Protein AF-A0A844A7D6-F1 (afdb_monomer)

Radius of gyration: 14.19 Å; Cα contacts (8 Å, |Δi|>4): 73; chains: 1; bounding box: 38×18×40 Å

Sequence (79 aa):
MVTSNIRDFGNLPDGIVALTPDEFLSQIFAKNPTEVLEAITVQAAAYRRPALTIRELIERLALTSPGFAEQALEALDDR

Structure (mmCIF, N/CA/C/O backbone):
data_AF-A0A844A7D6-F1
#
_entry.id   AF-A0A844A7D6-F1
#
loop_
_atom_site.group_PDB
_atom_site.id
_atom_site.type_symbol
_atom_site.label_atom_id
_atom_site.label_alt_id
_atom_site.label_comp_id
_atom_site.label_asym_id
_atom_site.label_entity_id
_atom_site.label_seq_id
_atom_site.pdbx_PDB_ins_code
_atom_site.Cartn_x
_atom_site.Cartn_y
_atom_site.Cartn_z
_atom_site.occupancy
_atom_site.B_iso_or_equiv
_atom_site.auth_seq_id
_atom_site.auth_comp_id
_atom_site.auth_asym_id
_atom_site.auth_atom_id
_atom_site.pdbx_PDB_model_num
ATOM 1 N N . MET A 1 1 ? 10.461 -6.586 -9.193 1.00 87.62 1 MET A N 1
ATOM 2 C CA . MET A 1 1 ? 11.203 -6.458 -7.921 1.00 87.62 1 MET A CA 1
ATOM 3 C C . MET A 1 1 ? 10.790 -5.158 -7.249 1.00 87.62 1 MET A C 1
ATOM 5 O O . MET A 1 1 ? 10.557 -4.193 -7.964 1.00 87.62 1 MET A O 1
ATOM 9 N N . VAL A 1 2 ? 10.697 -5.127 -5.918 1.00 93.50 2 VAL A N 1
ATOM 10 C CA . VAL A 1 2 ? 10.340 -3.917 -5.157 1.00 93.50 2 VAL A CA 1
ATOM 11 C C . VAL A 1 2 ? 11.537 -3.483 -4.311 1.00 93.50 2 VAL A C 1
ATOM 13 O O . VAL A 1 2 ? 12.114 -4.316 -3.616 1.00 93.50 2 VAL A O 1
ATOM 16 N N . THR A 1 3 ? 11.944 -2.215 -4.397 1.00 93.19 3 THR A N 1
ATOM 17 C CA . THR A 1 3 ? 13.126 -1.682 -3.696 1.00 93.19 3 THR A CA 1
ATOM 18 C C . THR A 1 3 ? 13.037 -0.172 -3.491 1.00 93.19 3 THR A C 1
ATOM 20 O O . THR A 1 3 ? 12.553 0.546 -4.360 1.00 93.19 3 THR A O 1
ATOM 23 N N . SER A 1 4 ? 13.575 0.339 -2.381 1.00 90.44 4 SER A N 1
ATOM 24 C CA . SER A 1 4 ? 13.715 1.788 -2.165 1.00 90.44 4 SER A CA 1
ATOM 25 C C . SER A 1 4 ? 14.894 2.409 -2.928 1.00 90.44 4 SER A C 1
ATOM 27 O O . SER A 1 4 ? 14.995 3.631 -2.987 1.00 90.44 4 SER A O 1
ATOM 29 N N . ASN A 1 5 ? 15.789 1.604 -3.516 1.00 90.62 5 ASN A N 1
ATOM 30 C CA . ASN A 1 5 ? 16.909 2.098 -4.319 1.00 90.62 5 ASN A CA 1
ATOM 31 C C . ASN A 1 5 ? 16.856 1.539 -5.744 1.00 90.62 5 ASN A C 1
ATOM 33 O O . ASN A 1 5 ? 17.490 0.533 -6.035 1.00 90.62 5 ASN A O 1
ATOM 37 N N . ILE A 1 6 ? 16.113 2.194 -6.640 1.00 90.31 6 ILE A N 1
ATOM 38 C CA . ILE A 1 6 ? 15.987 1.767 -8.047 1.00 90.31 6 ILE A CA 1
ATOM 39 C C . ILE A 1 6 ? 17.303 1.921 -8.826 1.00 90.31 6 ILE A C 1
ATOM 41 O O . ILE A 1 6 ? 17.535 1.191 -9.787 1.00 90.31 6 ILE A O 1
ATOM 45 N N . ARG A 1 7 ? 18.192 2.837 -8.415 1.00 87.06 7 ARG A N 1
ATOM 46 C CA . ARG A 1 7 ? 19.416 3.169 -9.169 1.00 87.06 7 ARG A CA 1
ATOM 47 C C . ARG A 1 7 ? 20.360 1.977 -9.332 1.00 87.06 7 ARG A C 1
ATOM 49 O O . ARG A 1 7 ? 21.025 1.876 -10.358 1.00 87.06 7 ARG A O 1
ATOM 56 N N . ASP A 1 8 ? 20.360 1.059 -8.371 1.00 87.88 8 ASP A N 1
ATOM 57 C CA . ASP A 1 8 ? 21.205 -0.140 -8.397 1.00 87.88 8 ASP A CA 1
ATOM 58 C C . ASP A 1 8 ? 20.683 -1.216 -9.369 1.00 87.88 8 ASP A C 1
ATOM 60 O O . ASP A 1 8 ? 21.350 -2.220 -9.605 1.00 87.88 8 ASP A O 1
ATOM 64 N N . PHE A 1 9 ? 19.501 -1.014 -9.962 1.00 88.19 9 PHE A N 1
ATOM 65 C CA . PHE A 1 9 ? 18.795 -2.011 -10.771 1.00 88.19 9 PHE A CA 1
ATOM 66 C C . PHE A 1 9 ? 18.643 -1.597 -12.236 1.00 88.19 9 PHE A C 1
ATOM 68 O O . PHE A 1 9 ? 17.670 -1.950 -12.896 1.00 88.19 9 PHE A O 1
ATOM 75 N N . GLY A 1 10 ? 19.632 -0.874 -12.767 1.00 82.75 10 GLY A N 1
ATOM 76 C CA . GLY A 1 10 ? 19.667 -0.477 -14.178 1.00 82.75 10 GLY A CA 1
ATOM 77 C C . GLY A 1 10 ? 19.881 -1.629 -15.170 1.00 82.75 10 GLY A C 1
ATOM 78 O O . GLY A 1 10 ? 19.693 -1.428 -16.364 1.00 82.75 10 GLY A O 1
ATOM 79 N N . ASN A 1 11 ? 20.270 -2.821 -14.702 1.00 88.81 11 ASN A N 1
ATOM 80 C CA . ASN A 1 11 ? 20.540 -3.982 -15.553 1.00 88.81 11 ASN A CA 1
ATOM 81 C C . ASN A 1 11 ? 19.774 -5.213 -15.040 1.00 88.81 11 ASN A C 1
ATOM 83 O O . ASN A 1 11 ? 20.325 -6.071 -14.348 1.00 88.81 11 ASN A O 1
ATOM 87 N N . LEU A 1 12 ? 18.469 -5.244 -15.311 1.00 90.00 12 LEU A N 1
ATOM 88 C CA . LEU A 1 12 ? 17.573 -6.336 -14.928 1.00 90.00 12 LEU A CA 1
ATOM 89 C C . LEU A 1 12 ? 17.319 -7.288 -16.108 1.00 90.00 12 LEU A C 1
ATOM 91 O O . LEU A 1 12 ? 17.361 -6.844 -17.254 1.00 90.00 12 LEU A O 1
ATOM 95 N N . PRO A 1 13 ? 17.031 -8.579 -15.847 1.00 93.19 13 PRO A N 1
ATOM 96 C CA . PRO A 1 13 ? 16.602 -9.508 -16.888 1.00 93.19 13 PRO A CA 1
ATOM 97 C C . PRO A 1 13 ? 15.325 -9.040 -17.593 1.00 93.19 13 PRO A C 1
ATOM 99 O O . PRO A 1 13 ? 14.477 -8.382 -16.982 1.00 93.19 13 PRO A O 1
ATOM 102 N N . ASP A 1 14 ? 15.149 -9.465 -18.843 1.00 92.62 14 ASP A N 1
ATOM 103 C CA . ASP A 1 14 ? 13.942 -9.171 -19.615 1.00 92.62 14 ASP A CA 1
ATOM 104 C C . ASP A 1 14 ? 12.672 -9.598 -18.866 1.00 92.62 14 ASP A C 1
ATOM 106 O O . ASP A 1 14 ? 12.586 -10.680 -18.280 1.00 92.62 14 ASP A O 1
ATOM 110 N N . GLY A 1 15 ? 11.669 -8.718 -18.877 1.00 90.81 15 GLY A N 1
ATOM 111 C CA . GLY A 1 15 ? 10.397 -8.930 -18.185 1.00 90.81 15 GLY A CA 1
ATOM 112 C C . GLY A 1 15 ? 10.420 -8.636 -16.681 1.00 90.81 15 GLY A C 1
ATOM 113 O O . GLY A 1 15 ? 9.365 -8.690 -16.047 1.00 90.81 15 GLY A O 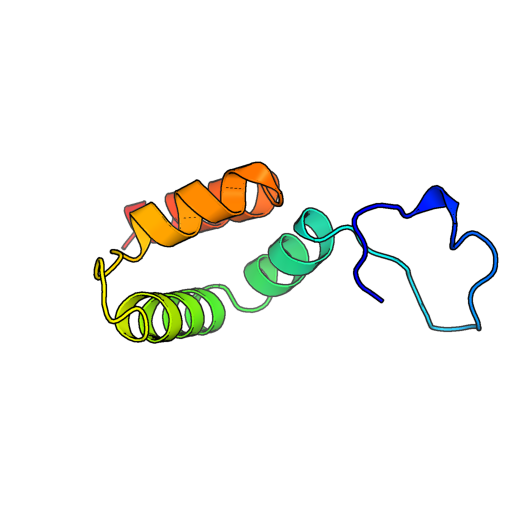1
ATOM 114 N N . ILE A 1 16 ? 11.570 -8.279 -16.097 1.00 91.94 16 ILE A N 1
ATOM 115 C CA . ILE A 1 16 ? 11.667 -7.853 -14.698 1.00 91.94 16 ILE A CA 1
ATOM 116 C C . ILE A 1 16 ? 11.831 -6.338 -14.623 1.00 91.94 16 ILE A C 1
ATOM 118 O O . ILE A 1 16 ? 12.781 -5.767 -15.143 1.00 91.94 16 ILE A O 1
ATOM 122 N N . VAL A 1 17 ? 10.924 -5.690 -13.893 1.00 92.31 17 VAL A N 1
ATOM 123 C CA . VAL A 1 17 ? 11.000 -4.257 -13.583 1.00 92.31 17 VAL A CA 1
ATOM 124 C C . VAL A 1 17 ? 11.325 -4.036 -12.108 1.00 92.31 17 VAL A C 1
ATOM 126 O O . VAL A 1 17 ? 10.908 -4.821 -11.246 1.00 92.31 17 VAL A O 1
ATOM 129 N N . ALA A 1 18 ? 12.069 -2.973 -11.807 1.00 94.81 18 ALA A N 1
ATOM 130 C CA . ALA A 1 18 ? 12.195 -2.441 -10.455 1.00 94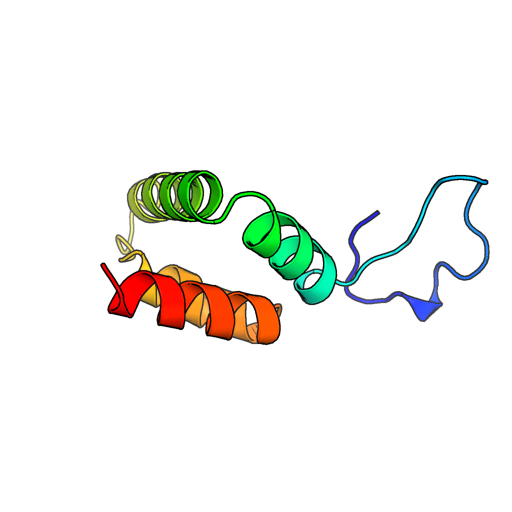.81 18 ALA A CA 1
ATOM 131 C C . ALA A 1 18 ? 11.099 -1.400 -10.225 1.00 94.81 18 ALA A C 1
ATOM 133 O O . ALA A 1 18 ? 10.914 -0.513 -11.051 1.00 94.81 18 ALA A O 1
ATOM 134 N N . LEU A 1 19 ? 10.399 -1.518 -9.102 1.00 95.56 19 LEU A N 1
ATOM 135 C CA . LEU A 1 19 ? 9.429 -0.538 -8.625 1.00 95.56 19 LEU A CA 1
ATOM 136 C C . LEU A 1 19 ? 9.833 -0.081 -7.226 1.00 95.56 19 LEU A C 1
ATOM 138 O O . LEU A 1 19 ? 10.359 -0.871 -6.433 1.00 95.56 19 LEU A O 1
ATOM 142 N N . THR A 1 20 ? 9.548 1.172 -6.906 1.00 95.88 20 THR A N 1
ATOM 143 C CA . THR A 1 20 ? 9.544 1.640 -5.522 1.00 95.88 20 THR A CA 1
ATOM 144 C C . THR A 1 20 ? 8.419 0.950 -4.741 1.00 95.88 20 THR A C 1
ATOM 146 O O . THR A 1 20 ? 7.460 0.455 -5.347 1.00 95.88 20 THR A O 1
ATOM 149 N N . PRO A 1 21 ? 8.495 0.900 -3.396 1.00 96.44 21 PRO A N 1
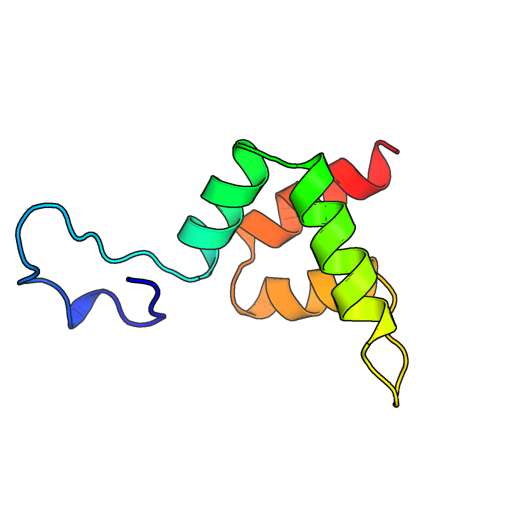ATOM 150 C CA . PRO A 1 21 ? 7.372 0.447 -2.578 1.00 96.44 21 PRO A CA 1
ATOM 151 C C . PRO A 1 21 ? 6.080 1.202 -2.902 1.00 96.44 21 PRO A C 1
ATOM 153 O O . PRO A 1 21 ? 5.034 0.574 -3.051 1.00 96.44 21 PRO A O 1
ATOM 156 N N . ASP A 1 22 ? 6.185 2.518 -3.108 1.00 97.81 22 ASP A N 1
ATOM 157 C CA . ASP A 1 22 ? 5.044 3.369 -3.430 1.00 97.81 22 ASP A CA 1
ATOM 158 C C . ASP A 1 22 ? 4.400 3.011 -4.771 1.00 97.81 22 ASP A C 1
ATOM 160 O O . ASP A 1 22 ? 3.196 2.767 -4.836 1.00 97.81 22 ASP A O 1
ATOM 164 N N . GLU A 1 23 ? 5.197 2.903 -5.839 1.00 97.50 23 GLU A N 1
ATOM 165 C CA . GLU A 1 23 ? 4.696 2.528 -7.166 1.00 97.50 23 GLU A CA 1
ATOM 166 C C . GLU A 1 23 ? 4.058 1.141 -7.151 1.00 97.50 23 GLU A C 1
ATOM 168 O O . GLU A 1 23 ? 3.017 0.926 -7.771 1.00 97.50 23 GLU A O 1
ATOM 173 N N . PHE A 1 24 ? 4.676 0.189 -6.450 1.00 96.38 24 PHE A N 1
ATOM 174 C CA . PHE A 1 24 ? 4.162 -1.169 -6.356 1.00 96.38 24 PHE A CA 1
ATOM 175 C C . PHE A 1 24 ? 2.808 -1.213 -5.644 1.00 96.38 24 PHE A C 1
ATOM 177 O O . PHE A 1 24 ? 1.854 -1.784 -6.178 1.00 96.38 24 PHE A O 1
ATOM 184 N N . LEU A 1 25 ? 2.711 -0.594 -4.464 1.00 97.25 25 LEU A N 1
ATOM 185 C CA . LEU A 1 25 ? 1.474 -0.577 -3.688 1.00 97.25 25 LEU A CA 1
ATOM 186 C C . LEU A 1 25 ? 0.375 0.217 -4.399 1.00 97.25 25 LEU A C 1
ATOM 188 O O . LEU A 1 25 ? -0.745 -0.278 -4.495 1.00 97.25 25 LEU A O 1
ATOM 192 N N . SER A 1 26 ? 0.701 1.372 -4.985 1.00 98.06 26 SER A N 1
ATOM 193 C CA . SER A 1 26 ? -0.247 2.183 -5.763 1.00 98.06 26 SER A CA 1
ATOM 194 C C . SER A 1 26 ? -0.809 1.409 -6.958 1.00 98.06 26 SER A C 1
ATOM 196 O O . SER A 1 26 ? -2.014 1.398 -7.194 1.00 98.06 26 SER A O 1
ATOM 198 N N . GLN A 1 27 ? 0.040 0.694 -7.706 1.00 97.44 27 GLN A N 1
ATOM 199 C CA . GLN A 1 27 ? -0.416 -0.102 -8.851 1.00 97.44 27 GLN A CA 1
ATOM 200 C C . GLN A 1 27 ? -1.304 -1.280 -8.444 1.00 97.44 27 GLN A C 1
ATOM 202 O O . GLN A 1 27 ? -2.227 -1.633 -9.180 1.00 97.44 27 GLN A O 1
ATOM 207 N N . ILE A 1 28 ? -1.013 -1.923 -7.312 1.00 96.69 28 ILE A N 1
ATOM 208 C CA . ILE A 1 28 ? -1.842 -3.017 -6.801 1.00 96.69 28 ILE A CA 1
ATOM 209 C C . ILE A 1 28 ? -3.184 -2.477 -6.306 1.00 96.69 28 ILE A C 1
ATOM 211 O O . ILE A 1 28 ? -4.219 -3.059 -6.635 1.00 96.69 28 ILE A O 1
ATOM 215 N N . PHE A 1 29 ? -3.165 -1.352 -5.590 1.00 97.75 29 PHE A N 1
ATOM 216 C CA . PHE A 1 29 ? -4.361 -0.695 -5.079 1.00 97.75 29 PHE A CA 1
ATOM 217 C C . PHE A 1 29 ? -5.295 -0.249 -6.200 1.00 97.75 29 PHE A C 1
ATOM 219 O O . PHE A 1 29 ? -6.463 -0.617 -6.198 1.00 97.75 29 PHE A O 1
ATOM 226 N N . ALA A 1 30 ? -4.766 0.430 -7.221 1.00 96.69 30 ALA A N 1
ATOM 227 C CA . ALA A 1 30 ? -5.546 0.871 -8.376 1.00 96.69 30 ALA A CA 1
ATOM 228 C C . ALA A 1 30 ? -6.232 -0.286 -9.127 1.00 96.69 30 ALA A C 1
ATOM 230 O O . ALA A 1 30 ? -7.257 -0.086 -9.774 1.00 96.69 30 ALA A O 1
ATOM 231 N N . LYS A 1 31 ? -5.669 -1.500 -9.065 1.00 97.00 31 LYS A N 1
ATOM 232 C CA . LYS A 1 31 ? -6.246 -2.689 -9.706 1.00 97.00 31 LYS A CA 1
ATOM 233 C C . LYS A 1 31 ? -7.272 -3.406 -8.832 1.00 97.00 31 LYS A C 1
ATOM 235 O O . LYS A 1 31 ? -8.212 -3.965 -9.383 1.00 97.00 31 LYS A O 1
ATOM 240 N N . ASN A 1 32 ? -7.067 -3.441 -7.515 1.00 96.62 32 ASN A N 1
ATOM 241 C CA . ASN A 1 32 ? -7.854 -4.259 -6.584 1.00 96.62 32 ASN A CA 1
ATOM 242 C C . ASN A 1 32 ? -8.070 -3.517 -5.247 1.00 96.62 32 ASN A C 1
ATOM 244 O O . ASN A 1 32 ? -7.545 -3.938 -4.212 1.00 96.62 32 ASN A O 1
ATOM 248 N N . PRO A 1 33 ? -8.773 -2.372 -5.238 1.00 95.00 33 PRO A N 1
ATOM 249 C CA . PRO A 1 33 ? -8.829 -1.510 -4.057 1.00 95.00 33 PRO A CA 1
ATOM 250 C C . PRO A 1 33 ? -9.518 -2.194 -2.868 1.00 95.00 33 PRO A C 1
ATOM 252 O O . PRO A 1 33 ? -9.064 -2.070 -1.729 1.00 95.00 33 PRO A O 1
ATOM 255 N N . THR A 1 34 ? -10.576 -2.971 -3.117 1.00 95.12 34 THR A N 1
ATOM 256 C CA . THR A 1 34 ? -11.329 -3.675 -2.072 1.00 95.12 34 THR A CA 1
ATOM 257 C C . THR A 1 34 ? -10.478 -4.742 -1.390 1.00 95.12 34 THR A C 1
ATOM 259 O O . THR A 1 34 ? -10.341 -4.729 -0.168 1.00 95.12 34 THR A O 1
ATOM 262 N N . GLU A 1 35 ? -9.850 -5.619 -2.169 1.00 96.94 35 GLU A N 1
ATOM 263 C CA . GLU A 1 35 ? -9.027 -6.721 -1.673 1.00 96.94 35 GLU A CA 1
ATOM 264 C C . GLU A 1 35 ? -7.804 -6.203 -0.912 1.00 96.94 35 GLU A C 1
ATOM 266 O O . GLU A 1 35 ? -7.390 -6.782 0.095 1.00 96.94 35 GLU A O 1
ATOM 271 N N . VAL A 1 36 ? -7.229 -5.085 -1.361 1.00 96.44 36 VAL A N 1
ATOM 272 C CA . VAL A 1 36 ? -6.087 -4.473 -0.679 1.00 96.44 36 VAL A CA 1
ATOM 273 C C . VAL A 1 36 ? -6.513 -3.853 0.651 1.00 96.44 36 VAL A C 1
ATOM 275 O O . VAL A 1 36 ? -5.827 -4.068 1.650 1.00 96.44 36 VAL A O 1
ATOM 278 N N . LEU A 1 37 ? -7.654 -3.158 0.725 1.00 95.00 37 LEU A N 1
ATOM 279 C CA . LEU A 1 37 ? -8.180 -2.653 2.003 1.00 95.00 37 LEU A CA 1
ATOM 280 C C . LEU A 1 37 ? -8.518 -3.788 2.981 1.00 95.00 37 LEU A C 1
ATOM 282 O O . LEU A 1 37 ? -8.267 -3.665 4.184 1.00 95.00 37 LEU A O 1
ATOM 286 N N . GLU A 1 38 ? -9.052 -4.906 2.491 1.00 94.81 38 GLU A N 1
ATOM 287 C CA . GLU A 1 38 ? -9.279 -6.100 3.311 1.00 94.81 38 GLU A CA 1
ATOM 288 C C . GLU A 1 38 ? -7.961 -6.671 3.845 1.00 94.81 38 GLU A C 1
ATOM 290 O O . GLU A 1 38 ? -7.842 -6.938 5.044 1.00 94.81 38 GLU A O 1
ATOM 295 N N . ALA A 1 39 ? -6.936 -6.777 2.996 1.00 94.94 39 ALA A N 1
ATOM 296 C CA . ALA A 1 39 ? -5.612 -7.228 3.408 1.00 94.94 39 ALA A CA 1
ATOM 297 C C . ALA A 1 39 ? -4.992 -6.309 4.478 1.00 94.94 39 ALA A C 1
ATOM 299 O O . ALA A 1 39 ? -4.480 -6.805 5.486 1.00 94.94 39 ALA A O 1
ATOM 300 N N . ILE A 1 40 ? -5.094 -4.982 4.319 1.00 93.56 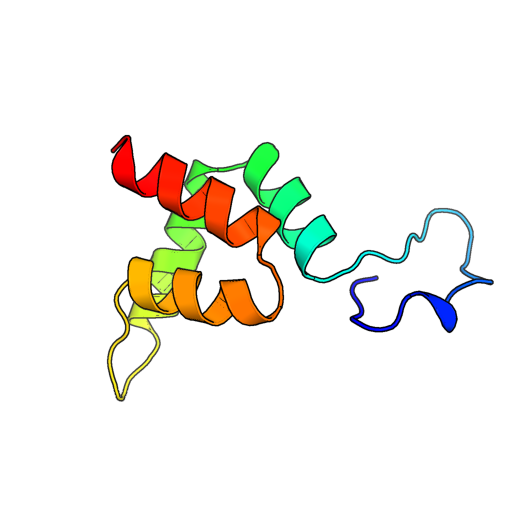40 ILE A N 1
ATOM 301 C CA . ILE A 1 40 ? -4.640 -4.012 5.333 1.00 93.56 40 ILE A CA 1
ATOM 302 C C . ILE A 1 40 ? -5.414 -4.198 6.638 1.00 93.56 40 ILE A C 1
ATOM 304 O O . ILE A 1 40 ? -4.815 -4.161 7.710 1.00 93.56 40 ILE A O 1
ATOM 308 N N . THR A 1 41 ? -6.724 -4.434 6.570 1.00 91.94 41 THR A N 1
ATOM 309 C CA . THR A 1 41 ? -7.562 -4.662 7.757 1.00 91.94 41 THR A CA 1
ATOM 310 C C . THR A 1 41 ? -7.095 -5.883 8.543 1.00 91.94 41 THR A C 1
ATOM 312 O O . THR A 1 41 ? -6.905 -5.809 9.760 1.00 91.94 41 THR A O 1
ATOM 315 N N . VAL A 1 42 ? -6.840 -6.993 7.848 1.00 92.38 42 VAL A N 1
ATOM 316 C CA . VAL A 1 42 ? -6.299 -8.213 8.460 1.00 92.38 42 VAL A CA 1
ATOM 317 C C . VAL A 1 42 ? -4.914 -7.954 9.057 1.00 92.38 42 VAL A C 1
ATOM 319 O O . VAL A 1 42 ? -4.634 -8.380 10.180 1.00 92.38 42 VAL A O 1
ATOM 322 N N . GLN A 1 43 ? -4.053 -7.222 8.347 1.00 91.19 43 GLN A N 1
ATOM 323 C CA . GLN A 1 43 ? -2.710 -6.899 8.821 1.00 91.19 43 GLN A CA 1
ATOM 324 C C . GLN A 1 43 ? -2.733 -5.997 10.063 1.00 91.19 43 GLN A C 1
ATOM 326 O O . GLN A 1 43 ? -2.001 -6.260 11.017 1.00 91.19 43 GLN A O 1
ATOM 331 N N . ALA A 1 44 ? -3.589 -4.976 10.088 1.00 90.62 44 ALA A N 1
ATOM 332 C CA . ALA A 1 44 ? -3.771 -4.082 11.227 1.00 90.62 44 ALA A CA 1
ATOM 333 C C . ALA A 1 44 ? -4.217 -4.862 12.478 1.00 90.62 44 ALA A C 1
ATOM 335 O O . ALA A 1 44 ? -3.623 -4.712 13.549 1.00 90.62 44 ALA A O 1
ATOM 336 N N . ALA A 1 45 ? -5.171 -5.787 12.318 1.00 87.31 45 ALA A N 1
ATOM 337 C CA . ALA A 1 45 ? -5.664 -6.651 13.393 1.00 87.31 45 ALA A CA 1
ATOM 338 C C . ALA A 1 45 ? -4.617 -7.655 13.920 1.00 87.31 45 ALA A C 1
ATOM 340 O O . ALA A 1 45 ? -4.709 -8.111 15.062 1.00 87.31 45 ALA A O 1
ATOM 341 N N . ALA A 1 46 ? -3.609 -8.005 13.115 1.00 88.38 46 ALA A N 1
ATOM 342 C CA . ALA A 1 46 ? -2.542 -8.920 13.520 1.00 88.38 46 ALA A CA 1
ATOM 343 C C . ALA A 1 46 ? -1.511 -8.276 14.471 1.00 88.38 46 ALA A C 1
ATOM 345 O O . ALA A 1 46 ? -0.773 -8.996 15.156 1.00 88.38 46 ALA A O 1
ATOM 346 N N . TYR A 1 47 ? -1.457 -6.941 14.564 1.00 84.88 47 TYR A N 1
ATOM 347 C CA . TYR A 1 47 ? -0.580 -6.253 15.511 1.00 84.88 47 TYR A CA 1
ATOM 348 C C . TYR A 1 47 ? -1.081 -6.444 16.945 1.00 84.88 47 TYR A C 1
ATOM 350 O O . TYR A 1 47 ? -2.120 -5.930 17.347 1.00 84.88 47 TYR A O 1
ATOM 358 N N . ARG A 1 48 ? -0.323 -7.196 17.753 1.00 71.94 48 ARG A N 1
ATOM 359 C CA . ARG A 1 48 ? -0.757 -7.542 19.115 1.00 71.94 48 ARG A CA 1
ATOM 360 C C . ARG A 1 48 ? -0.515 -6.444 20.153 1.00 71.94 48 ARG A C 1
ATOM 362 O O . ARG A 1 48 ? -1.211 -6.467 21.164 1.00 71.94 48 ARG A O 1
ATOM 369 N N . ARG A 1 49 ? 0.441 -5.518 19.953 1.00 61.56 49 ARG A N 1
ATOM 370 C CA . ARG A 1 49 ? 0.765 -4.404 20.880 1.00 61.56 49 ARG A CA 1
ATOM 371 C C . ARG A 1 49 ? 1.574 -3.283 20.188 1.00 61.56 49 ARG A C 1
ATOM 373 O O . ARG A 1 49 ? 2.741 -3.528 19.885 1.00 61.56 49 ARG A O 1
ATOM 380 N N . PRO A 1 50 ? 1.041 -2.058 20.023 1.00 67.19 50 PRO A N 1
ATOM 381 C CA . PRO A 1 50 ? -0.376 -1.690 20.108 1.00 67.19 50 PRO A CA 1
ATOM 382 C C . PRO A 1 50 ? -1.179 -2.337 18.970 1.00 67.19 50 PRO A C 1
ATOM 384 O O . PRO A 1 50 ? -0.610 -2.655 17.927 1.00 67.19 50 PRO A O 1
ATOM 387 N N . ALA A 1 51 ? -2.482 -2.539 19.175 1.00 75.25 51 ALA A N 1
ATOM 388 C CA . ALA A 1 51 ? -3.384 -2.787 18.053 1.00 75.25 51 ALA A CA 1
ATOM 389 C C . ALA A 1 51 ? -3.414 -1.517 17.198 1.00 75.25 51 ALA A C 1
ATOM 391 O O . ALA A 1 51 ? -3.545 -0.426 17.751 1.00 75.25 51 ALA A O 1
ATOM 392 N N . LEU A 1 52 ? -3.239 -1.658 15.886 1.00 88.44 52 LEU A N 1
ATOM 393 C CA . LEU A 1 52 ? -3.356 -0.538 14.959 1.00 88.44 52 LEU A CA 1
ATOM 394 C C . LEU A 1 52 ? -4.735 -0.568 14.325 1.00 88.44 52 LEU A C 1
ATOM 396 O O . LEU A 1 52 ? -5.244 -1.630 13.967 1.00 88.44 52 LEU A O 1
ATOM 400 N N . THR A 1 53 ? -5.323 0.604 14.160 1.00 92.62 53 THR A N 1
ATOM 401 C CA . THR A 1 53 ? -6.433 0.800 13.235 1.00 92.62 53 THR A CA 1
ATOM 402 C C . THR A 1 53 ? -5.929 0.728 11.791 1.00 92.62 53 THR A C 1
ATOM 404 O O . THR A 1 53 ? -4.737 0.887 11.513 1.00 92.62 53 THR A O 1
ATOM 407 N N . ILE A 1 54 ? -6.853 0.511 10.850 1.00 94.12 54 ILE A N 1
ATOM 408 C CA . ILE A 1 54 ? -6.560 0.543 9.408 1.00 94.12 54 ILE A CA 1
ATOM 409 C C . ILE A 1 54 ? -5.897 1.876 9.036 1.00 94.12 54 ILE A C 1
ATOM 411 O O . ILE A 1 54 ? -4.851 1.882 8.393 1.00 94.12 54 ILE A O 1
ATOM 415 N N . ARG A 1 55 ? -6.465 2.996 9.507 1.00 95.50 55 ARG A N 1
ATOM 416 C CA . ARG A 1 55 ? -5.948 4.345 9.247 1.00 95.50 55 ARG A CA 1
ATOM 417 C C . ARG A 1 55 ? -4.522 4.524 9.763 1.00 95.50 55 ARG A C 1
ATOM 419 O O . ARG A 1 55 ? -3.662 4.928 8.992 1.00 95.50 55 ARG A O 1
ATOM 426 N N . GLU A 1 56 ? -4.243 4.162 11.015 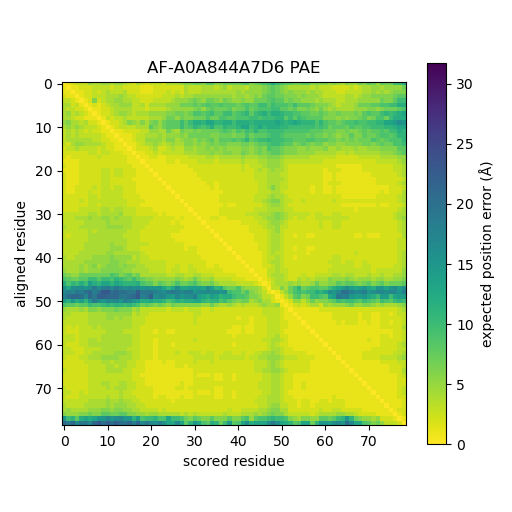1.00 94.75 56 GLU A N 1
ATOM 427 C CA . GLU A 1 56 ? -2.889 4.288 11.583 1.00 94.75 56 GLU A CA 1
ATOM 428 C C . GLU A 1 56 ? -1.859 3.437 10.829 1.00 94.75 56 GLU A C 1
ATOM 430 O O . GLU A 1 56 ? -0.695 3.824 10.709 1.00 94.75 56 GLU A O 1
ATOM 435 N N . LEU A 1 57 ? -2.256 2.263 10.323 1.00 94.81 57 LEU A N 1
ATOM 436 C CA . LEU A 1 57 ? -1.373 1.447 9.493 1.00 94.81 57 LEU A CA 1
ATOM 437 C C . LEU A 1 57 ? -1.087 2.130 8.147 1.00 94.81 57 LEU A C 1
ATOM 439 O O . LEU A 1 57 ? 0.072 2.174 7.734 1.00 94.81 57 LEU A O 1
ATOM 443 N N . ILE A 1 58 ? -2.103 2.702 7.495 1.00 96.38 58 ILE A N 1
ATOM 444 C CA . ILE A 1 58 ? -1.932 3.446 6.238 1.00 96.38 58 ILE A CA 1
ATOM 445 C C . ILE A 1 58 ? -1.045 4.684 6.449 1.00 96.38 58 ILE A C 1
ATOM 447 O O . ILE A 1 58 ? -0.106 4.906 5.687 1.00 96.38 58 ILE A O 1
ATOM 451 N N . GLU A 1 59 ? -1.253 5.437 7.529 1.00 95.75 59 GLU A N 1
ATOM 452 C CA . GLU A 1 59 ? -0.427 6.602 7.877 1.00 95.75 59 GLU A CA 1
ATOM 453 C C . GLU A 1 59 ? 1.044 6.228 8.118 1.00 95.75 59 GLU A C 1
ATOM 455 O O . GLU A 1 59 ? 1.951 6.964 7.734 1.00 95.75 59 GLU A O 1
ATOM 460 N N . ARG A 1 60 ? 1.320 5.051 8.696 1.00 94.56 60 ARG A N 1
ATOM 461 C CA . ARG A 1 60 ? 2.700 4.543 8.810 1.00 94.56 60 ARG A CA 1
ATOM 462 C C . ARG A 1 60 ? 3.299 4.194 7.454 1.00 94.56 60 ARG A C 1
ATOM 464 O O . ARG A 1 60 ? 4.484 4.446 7.234 1.00 94.56 60 ARG A O 1
ATOM 471 N N . LEU A 1 61 ? 2.505 3.611 6.556 1.00 95.19 61 LEU A N 1
ATOM 472 C CA . LEU A 1 61 ? 2.948 3.292 5.199 1.00 95.19 61 LEU A CA 1
ATOM 473 C C . LEU A 1 61 ? 3.249 4.559 4.392 1.00 95.19 61 LEU A C 1
ATOM 475 O O . LEU A 1 61 ? 4.195 4.533 3.605 1.00 95.19 61 LEU A O 1
ATOM 479 N N . ALA A 1 62 ? 2.570 5.678 4.668 1.00 97.12 62 ALA A N 1
ATOM 480 C CA . ALA A 1 62 ? 2.811 6.971 4.021 1.00 97.12 62 ALA A CA 1
ATOM 481 C C . ALA A 1 62 ? 4.273 7.452 4.113 1.00 97.12 62 ALA A C 1
ATOM 483 O O . ALA A 1 62 ? 4.741 8.164 3.230 1.00 97.12 62 ALA A O 1
ATOM 484 N N . LEU A 1 63 ? 5.033 7.014 5.128 1.00 95.62 63 LEU A N 1
ATOM 485 C CA . LEU A 1 63 ? 6.464 7.331 5.260 1.00 95.62 63 LEU A CA 1
ATOM 486 C C . LEU A 1 63 ? 7.325 6.770 4.118 1.00 95.62 63 LEU A C 1
ATOM 488 O O . LEU A 1 63 ? 8.417 7.271 3.863 1.00 95.62 63 LEU A O 1
ATOM 492 N N . THR A 1 64 ? 6.865 5.705 3.464 1.00 94.75 64 THR A N 1
ATOM 493 C CA . THR A 1 64 ? 7.601 5.017 2.388 1.00 94.75 64 THR A CA 1
ATOM 494 C C . THR A 1 64 ? 6.805 4.900 1.096 1.00 94.75 64 THR A C 1
ATOM 496 O O . THR A 1 64 ? 7.392 4.668 0.043 1.00 94.75 64 THR A O 1
ATOM 499 N N . SER A 1 65 ? 5.482 5.027 1.193 1.00 97.31 65 SER A N 1
ATOM 500 C CA . SER A 1 65 ? 4.515 4.825 0.119 1.00 97.31 65 SER A CA 1
ATOM 501 C C . SER A 1 65 ? 3.414 5.897 0.187 1.00 97.31 65 SER A C 1
ATOM 503 O O . SER A 1 65 ? 2.272 5.586 0.538 1.00 97.31 65 SER A O 1
ATOM 505 N N . PRO A 1 66 ? 3.766 7.180 -0.032 1.00 97.81 66 PRO A N 1
ATOM 506 C CA . PRO A 1 66 ? 2.839 8.298 0.125 1.00 97.81 66 PRO A CA 1
ATOM 507 C C . PRO A 1 66 ? 1.697 8.300 -0.901 1.00 97.81 66 PRO A C 1
ATOM 509 O O . PRO A 1 66 ? 0.562 8.560 -0.509 1.00 97.81 66 PRO A O 1
ATOM 512 N N . GLY A 1 67 ? 1.957 7.981 -2.175 1.00 97.69 67 GLY A N 1
ATOM 513 C CA . GLY A 1 67 ? 0.919 7.950 -3.210 1.00 97.69 67 GLY A CA 1
ATOM 514 C C . GLY A 1 67 ? -0.102 6.842 -2.964 1.00 97.69 67 GLY A C 1
ATOM 515 O O . GLY A 1 67 ? -1.305 7.049 -3.113 1.00 97.69 67 GLY A O 1
ATOM 516 N 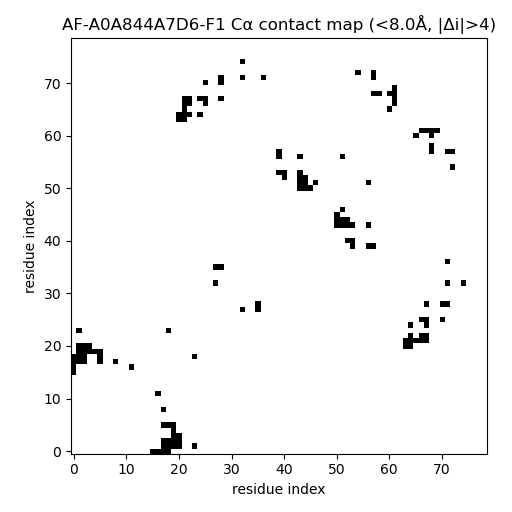N . PHE A 1 68 ? 0.362 5.687 -2.490 1.00 98.12 68 PHE A N 1
ATOM 517 C CA . PHE A 1 68 ? -0.531 4.625 -2.042 1.00 98.12 68 PHE A CA 1
ATOM 518 C C . PHE A 1 68 ? -1.380 5.061 -0.842 1.00 98.12 68 PHE A C 1
ATOM 520 O O . PHE A 1 68 ? -2.580 4.797 -0.808 1.00 98.12 68 PHE A O 1
ATOM 527 N N . ALA A 1 69 ? -0.763 5.704 0.154 1.00 98.06 69 ALA A N 1
ATOM 528 C CA . ALA A 1 69 ? -1.466 6.109 1.363 1.00 98.06 69 ALA A CA 1
ATOM 529 C C . ALA A 1 69 ? -2.576 7.126 1.070 1.00 98.06 69 ALA A C 1
ATOM 531 O O . ALA A 1 69 ? -3.658 7.001 1.632 1.00 98.06 69 ALA A O 1
ATOM 532 N N . GLU A 1 70 ? -2.339 8.076 0.164 1.00 97.94 70 GLU A N 1
ATOM 533 C CA . GLU A 1 70 ? -3.359 9.023 -0.298 1.00 97.94 70 GLU A CA 1
ATOM 534 C C . GLU A 1 70 ? -4.573 8.293 -0.892 1.00 97.94 70 GLU A C 1
ATOM 536 O O . GLU A 1 70 ? -5.685 8.455 -0.392 1.00 97.94 70 GLU A O 1
ATOM 541 N N . GLN A 1 71 ? -4.349 7.399 -1.863 1.00 97.75 71 GLN A N 1
ATOM 542 C CA . GLN A 1 71 ? -5.419 6.619 -2.504 1.00 97.75 71 GLN A CA 1
ATOM 543 C C . GLN A 1 71 ? -6.190 5.749 -1.503 1.00 97.75 71 GLN A C 1
ATOM 545 O O . GLN A 1 71 ? -7.414 5.631 -1.570 1.00 97.75 71 GLN A O 1
ATOM 550 N N . ALA A 1 72 ? -5.474 5.115 -0.572 1.00 96.94 72 ALA A N 1
ATOM 551 C CA . ALA A 1 72 ? -6.074 4.227 0.412 1.00 96.94 72 ALA A CA 1
ATOM 552 C C . ALA A 1 72 ? -6.888 4.985 1.471 1.00 96.94 72 ALA A C 1
ATOM 554 O O . ALA A 1 72 ? -7.898 4.459 1.935 1.00 96.94 72 ALA A O 1
ATOM 555 N N . LEU A 1 73 ? -6.464 6.193 1.859 1.00 97.00 73 LEU A N 1
ATOM 556 C CA . LEU A 1 73 ? -7.218 7.046 2.779 1.00 97.00 73 L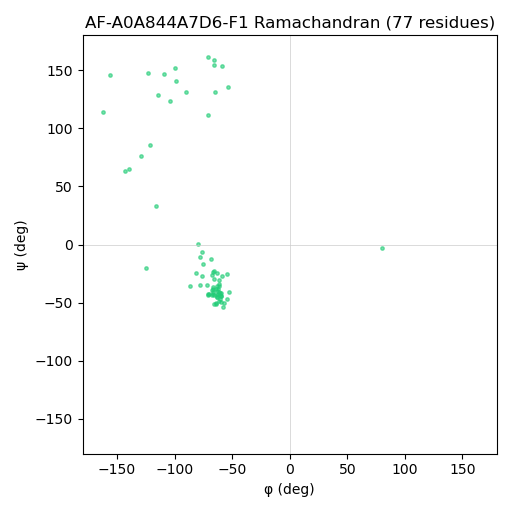EU A CA 1
ATOM 557 C C . LEU A 1 73 ? -8.474 7.612 2.112 1.00 97.00 73 LEU A C 1
ATOM 559 O O . LEU A 1 73 ? -9.535 7.538 2.721 1.00 97.00 73 LEU A O 1
ATOM 563 N N . GLU A 1 74 ? -8.378 8.080 0.865 1.00 96.50 74 GLU A N 1
ATOM 564 C CA . GLU A 1 74 ? -9.535 8.545 0.085 1.00 96.50 74 GLU A CA 1
ATOM 565 C C . GLU A 1 74 ? -10.593 7.438 -0.036 1.00 96.50 74 GLU A C 1
ATOM 567 O O . GLU A 1 74 ? -11.741 7.609 0.367 1.00 96.50 74 GLU A O 1
ATOM 572 N N . ALA A 1 75 ? -10.181 6.237 -0.451 1.00 94.62 75 ALA A N 1
ATOM 573 C CA . ALA A 1 75 ? -11.083 5.092 -0.556 1.00 94.62 75 ALA A CA 1
ATOM 574 C C . ALA A 1 75 ? -11.636 4.602 0.796 1.00 94.62 75 ALA A C 1
ATOM 576 O O . ALA A 1 75 ? -12.654 3.910 0.826 1.00 94.62 75 ALA A O 1
ATOM 577 N N . LEU A 1 76 ? -10.953 4.885 1.910 1.00 93.25 76 LEU A N 1
ATOM 578 C CA . LEU A 1 76 ? -11.445 4.568 3.251 1.00 93.25 76 LEU A CA 1
ATOM 579 C C . LEU A 1 76 ? -12.505 5.577 3.712 1.00 93.25 76 LEU A C 1
ATOM 581 O O . LEU A 1 76 ? -13.422 5.179 4.425 1.00 93.25 76 LEU A O 1
ATOM 585 N N . ASP A 1 77 ? -12.367 6.844 3.321 1.00 91.56 77 ASP A N 1
ATOM 586 C CA . ASP A 1 77 ? -13.298 7.928 3.651 1.00 91.56 77 ASP A CA 1
ATOM 587 C C . ASP A 1 77 ? -14.593 7.868 2.821 1.00 91.56 77 ASP A C 1
ATOM 589 O O . ASP A 1 77 ? -15.648 8.272 3.307 1.00 91.56 77 ASP A O 1
ATOM 593 N N . ASP A 1 78 ? -14.535 7.296 1.616 1.00 85.81 78 ASP A N 1
ATOM 594 C CA . ASP A 1 78 ? -15.689 7.09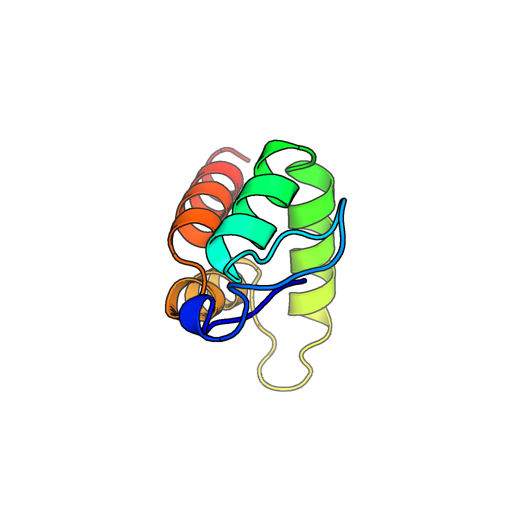2 0.725 1.00 85.81 78 ASP A CA 1
ATOM 595 C C . ASP A 1 78 ? -16.576 5.873 1.085 1.00 85.81 78 ASP A C 1
ATOM 597 O O . ASP A 1 78 ? -17.556 5.591 0.386 1.00 85.81 78 ASP A O 1
ATOM 601 N N . ARG A 1 79 ? -16.248 5.124 2.149 1.00 67.31 79 ARG A N 1
ATOM 602 C CA . ARG A 1 79 ? -16.995 3.933 2.614 1.00 67.31 79 ARG A CA 1
ATOM 603 C C .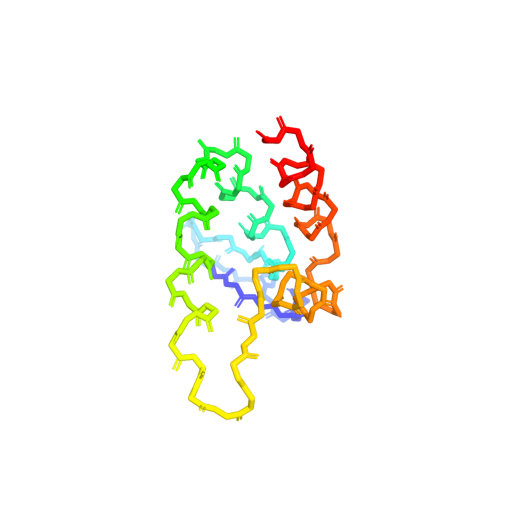 ARG A 1 79 ? -18.019 4.240 3.700 1.00 67.31 79 ARG A C 1
ATOM 605 O O . ARG A 1 79 ? -19.087 3.584 3.660 1.00 67.31 79 ARG A O 1
#

Nearest PDB structures (foldseek):
  9jk7-assembly1_A  TM=3.109E-01  e=7.219E+00  Homo sapiens

InterPro domains:
  IPR058652 VapC50, C-terminal domain [PF26343] (21-71)

Solvent-accessible surface area (backbone atoms only — not comparable to full-atom values): 4560 Å² total; per-residue (Å²): 87,75,37,93,64,58,80,86,55,81,83,60,62,92,97,56,54,78,32,39,55,21,57,49,48,32,57,50,34,79,73,38,52,67,64,47,53,51,50,44,43,55,55,19,67,66,36,86,79,71,69,41,50,54,65,60,47,38,60,58,43,32,82,70,17,47,69,26,26,54,55,53,50,53,61,58,73,76,107

pLDDT: mean 92.21, std 7.16, range [61.56, 98.12]

Secondary structure (DSSP, 8-state):
-B-S-GGGGSSPPTT---B-HHHHHHHHHHH-HHHHHHHHHHHHHH--SSPPPHHHHHHHHTTT-HHHHHHHHHHHHT-

Foldseek 3Di:
DEDCDQPVVPDDPPPDDYDYPQRVLLVVCVVCVPVVLVVLQVVLCPDPPPRHDSLRSLVVCCVRHVNNSVSNVVVVVVD

Mean predicted aligned error: 3.9 Å

Organism: Rhizobium fredii (NCBI:txid380)